Protein AF-A0A218UJY6-F1 (afdb_monomer)

Secondary structure (DSSP, 8-state):
---EETTEEEE-BTTBSS-B-HHHHHHHHHHTT-EEPPHHHHHHHHHTT----S-EEEGGGEEEEEESS-BTTBSTT--EEEEEEE-S-TTS-BEEEEE-TTHHHHHGGGT-----SSSSS-S-HHHHHHHHHHHHHHHHH--

Solvent-accessible surface area (backbone atoms only — not comparable to full-atom values): 7976 Å² total; per-residue (Å²): 133,84,70,68,31,88,34,28,33,76,43,60,38,95,93,35,79,47,63,24,26,50,67,53,32,37,52,57,19,43,76,72,74,26,33,47,21,42,72,68,50,48,50,55,14,20,77,76,64,36,61,49,94,55,56,16,35,28,45,92,45,24,33,30,30,30,30,57,61,58,31,84,92,39,62,77,60,36,63,45,68,53,70,72,45,67,52,86,66,52,76,50,55,23,21,20,30,25,30,19,82,63,55,54,48,62,70,36,55,78,74,58,75,86,77,74,70,76,84,85,65,77,81,50,72,68,57,59,53,48,56,53,49,53,54,51,53,55,62,65,71,74,111

Foldseek 3Di:
DFDDFQQKGWFADPVGFQADFLVRLQVVQVVVVWGFAALVSQQNRLVVPDFDQWWAAGPQQWIWGAANQQDCVGPNRDGGIGTPGRDPPSRGTTITMIGDNCPVVVVCVVVDPPPDDDPVPDPPPVNVVVVVVVVVVVVVVVD

Radius of gyration: 25.01 Å; Cα contacts (8 Å, |Δi|>4): 238; chains: 1; bounding box: 75×44×35 Å

InterPro domains:
  IPR000538 Link domain [PF00193] (7-99)
  IPR000538 Link domain [PR01265] (17-29)
  IPR000538 Link domain [PR01265] (45-58)
  IPR000538 Link domain [PR01265] (63-74)
  IPR000538 Link domain [PR01265] (94-103)
  IPR000538 Link domain [PS01241] (29-74)
  IPR000538 Link domain [PS50963] (7-100)
  IPR000538 Link domain [SM00445] (5-100)
  IPR016186 C-type lectin-like/link domain superfamily [G3DSA:3.10.100.10] (7-102)
  IPR016187 C-type lectin fold [SSF56436] (7-101)

Nearest PDB structures (foldseek):
  2pf5-assembly4_D  TM=9.998E-01  e=1.446E-17  Homo sapiens
  2pf5-assembly3_C  TM=9.825E-01  e=7.497E-17  Homo sapiens
  1o7c-assembly1_T  TM=9.425E-01  e=5.006E-16  Homo sapiens
  8orx-assembly1_A  TM=9.164E-01  e=5.109E-09  Mus musculus
  8oxd-assembly1_A  TM=9.207E-01  e=1.092E-08  Homo sapiens

Structure (mmCIF, N/CA/C/O backbone):
data_AF-A0A218UJY6-F1
#
_entry.id   AF-A0A218UJY6-F1
#
loop_
_atom_site.group_PDB
_atom_site.id
_atom_site.type_symbol
_atom_site.label_atom_id
_atom_site.label_alt_id
_atom_site.label_comp_id
_atom_site.label_asym_id
_atom_site.label_entity_id
_atom_site.label_seq_id
_atom_site.pdbx_PDB_ins_code
_atom_site.Cartn_x
_atom_site.Cartn_y
_atom_site.Cartn_z
_atom_site.occupancy
_atom_site.B_iso_or_equiv
_atom_site.auth_seq_id
_atom_site.auth_comp_id
_atom_site.auth_asym_id
_atom_site.auth_atom_id
_atom_site.pdbx_PDB_model_num
ATOM 1 N N . MET A 1 1 ? -2.109 -15.731 11.184 1.00 45.62 1 MET A N 1
ATOM 2 C CA . MET A 1 1 ? -3.250 -14.891 10.745 1.00 45.62 1 MET A CA 1
ATOM 3 C C . MET A 1 1 ? -2.712 -13.593 10.146 1.00 45.62 1 MET A C 1
ATOM 5 O O . MET A 1 1 ? -2.004 -12.876 10.842 1.00 45.62 1 MET A O 1
ATOM 9 N N . ARG A 1 2 ? -2.973 -13.292 8.866 1.00 66.38 2 ARG A N 1
ATOM 10 C CA . ARG A 1 2 ? -2.564 -12.007 8.261 1.00 66.38 2 ARG A CA 1
ATOM 11 C C . ARG A 1 2 ? -3.524 -10.912 8.739 1.00 66.38 2 ARG A C 1
ATOM 13 O O . ARG A 1 2 ? -4.731 -11.066 8.574 1.00 66.38 2 ARG A O 1
ATOM 20 N N . LYS A 1 3 ? -3.011 -9.829 9.333 1.00 79.06 3 LYS A N 1
ATOM 21 C CA . LYS A 1 3 ? -3.839 -8.716 9.828 1.00 79.06 3 LYS A CA 1
ATOM 22 C C . LYS A 1 3 ? -4.594 -8.079 8.652 1.00 79.06 3 LYS A C 1
ATOM 24 O O . LYS A 1 3 ? -3.975 -7.736 7.644 1.00 79.06 3 LYS A O 1
ATOM 29 N N . ARG A 1 4 ? -5.915 -7.941 8.778 1.00 89.44 4 ARG A N 1
ATOM 30 C CA . ARG A 1 4 ? -6.789 -7.230 7.831 1.00 89.44 4 ARG A CA 1
ATOM 31 C C . ARG A 1 4 ? -7.601 -6.182 8.591 1.00 89.44 4 ARG A C 1
ATOM 33 O O . ARG A 1 4 ? -7.924 -6.402 9.756 1.00 89.44 4 ARG A O 1
ATOM 40 N N . ALA A 1 5 ? -7.921 -5.062 7.956 1.00 90.56 5 ALA A N 1
ATOM 41 C CA . ALA A 1 5 ? -8.713 -3.990 8.557 1.00 90.56 5 ALA A CA 1
ATOM 42 C C . ALA A 1 5 ? -9.401 -3.168 7.461 1.00 90.56 5 ALA A C 1
ATOM 44 O O . ALA A 1 5 ? -8.737 -2.749 6.518 1.00 90.56 5 ALA A O 1
ATOM 45 N N . ALA A 1 6 ? -10.717 -2.950 7.559 1.00 90.38 6 ALA A N 1
ATOM 46 C CA . ALA A 1 6 ? -11.508 -2.237 6.543 1.00 90.38 6 ALA A CA 1
ATOM 47 C C . ALA A 1 6 ? -11.251 -2.743 5.102 1.00 90.38 6 ALA A C 1
ATOM 49 O O . ALA A 1 6 ? -11.153 -1.959 4.163 1.00 90.38 6 ALA A O 1
ATOM 50 N N . GLY A 1 7 ? -11.070 -4.058 4.928 1.00 92.62 7 GLY A N 1
ATOM 51 C CA . GLY A 1 7 ? -10.760 -4.694 3.642 1.00 92.62 7 GLY A CA 1
ATOM 52 C C . GLY A 1 7 ? -9.300 -4.559 3.193 1.00 92.62 7 GLY A C 1
ATOM 53 O O . GLY A 1 7 ? -8.900 -5.220 2.237 1.00 92.62 7 GLY A O 1
ATOM 54 N N . VAL A 1 8 ? -8.483 -3.756 3.882 1.00 96.62 8 VAL A N 1
ATOM 55 C CA . VAL A 1 8 ? -7.054 -3.574 3.600 1.00 96.62 8 VAL A CA 1
ATOM 56 C C . VAL A 1 8 ? -6.216 -4.639 4.296 1.00 96.62 8 VAL A C 1
ATOM 58 O O . VAL A 1 8 ? -6.488 -5.018 5.437 1.00 96.62 8 VAL A O 1
ATOM 61 N N . TYR A 1 9 ? -5.174 -5.112 3.619 1.00 96.00 9 TYR A N 1
ATOM 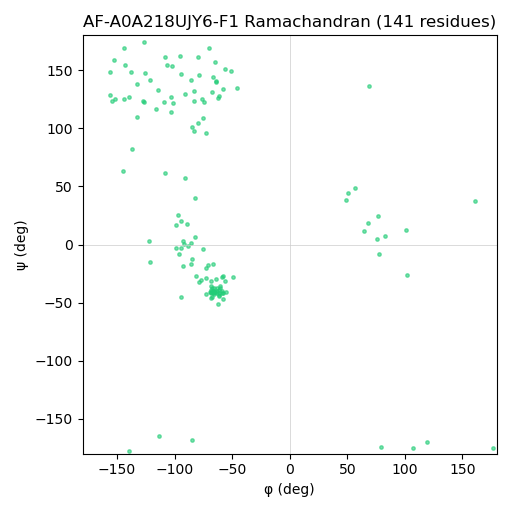62 C CA . TYR A 1 9 ? -4.209 -6.053 4.170 1.00 96.00 9 TYR A CA 1
ATOM 63 C C . TYR A 1 9 ? -2.833 -5.915 3.511 1.00 96.00 9 TYR A C 1
ATOM 65 O O . TYR A 1 9 ? -2.699 -5.398 2.404 1.00 96.00 9 TYR A O 1
ATOM 73 N N . HIS A 1 10 ? -1.807 -6.395 4.213 1.00 97.38 10 HIS A N 1
ATOM 74 C CA . HIS A 1 10 ? -0.414 -6.362 3.766 1.00 97.38 10 HIS A CA 1
ATOM 75 C C . HIS A 1 10 ? -0.013 -7.663 3.057 1.00 97.38 10 HIS A C 1
ATOM 77 O O . HIS A 1 10 ? -0.485 -8.753 3.428 1.00 97.38 10 HIS A O 1
ATOM 83 N N . ARG A 1 11 ? 0.870 -7.554 2.060 1.00 96.50 11 ARG A N 1
ATOM 84 C CA . ARG A 1 11 ? 1.475 -8.677 1.339 1.00 96.50 11 ARG A CA 1
ATOM 85 C C . ARG A 1 11 ? 2.952 -8.439 1.054 1.00 96.50 11 ARG A C 1
ATOM 87 O O . ARG A 1 11 ? 3.316 -7.458 0.423 1.00 96.50 11 ARG A O 1
ATOM 94 N N . GLU A 1 12 ? 3.762 -9.405 1.462 1.00 96.69 12 GLU A N 1
ATOM 95 C CA . GLU A 1 12 ? 5.154 -9.562 1.038 1.00 96.69 12 GLU A CA 1
ATOM 96 C C . GLU A 1 12 ? 5.215 -10.552 -0.131 1.00 96.69 12 GLU A C 1
ATOM 98 O O . GLU A 1 12 ? 4.279 -11.338 -0.341 1.00 96.69 12 GLU A O 1
ATOM 103 N N . ALA A 1 13 ? 6.320 -10.559 -0.877 1.00 95.25 13 ALA A N 1
ATOM 104 C CA . ALA A 1 13 ? 6.551 -11.636 -1.831 1.00 95.25 13 ALA A CA 1
ATOM 105 C C . ALA A 1 13 ? 6.730 -12.968 -1.091 1.00 95.25 13 ALA A C 1
ATOM 107 O O . ALA A 1 13 ? 7.185 -13.012 0.052 1.00 95.25 13 ALA A O 1
ATOM 108 N N . ARG A 1 14 ? 6.484 -14.087 -1.782 1.00 92.75 14 ARG A N 1
ATOM 109 C CA . ARG A 1 14 ? 6.841 -15.415 -1.250 1.00 92.75 14 ARG A CA 1
ATOM 110 C C . ARG A 1 14 ? 8.343 -15.543 -0.962 1.00 92.75 14 ARG A C 1
ATOM 112 O O . ARG A 1 14 ? 8.726 -16.279 -0.067 1.00 92.75 14 ARG A O 1
ATOM 119 N N . SER A 1 15 ? 9.171 -14.799 -1.696 1.00 94.38 15 SER A N 1
ATOM 120 C CA . SER A 1 15 ? 10.624 -14.712 -1.518 1.00 94.38 15 SER A CA 1
ATOM 121 C C . SER A 1 15 ? 11.063 -13.728 -0.420 1.00 94.38 15 SER A C 1
ATOM 123 O O . SER A 1 15 ? 12.255 -13.447 -0.306 1.00 94.38 15 SER A O 1
ATOM 125 N N . GLY A 1 16 ? 10.124 -13.154 0.340 1.00 94.94 16 GLY A N 1
ATOM 126 C CA . GLY A 1 16 ? 10.386 -12.252 1.462 1.00 94.94 16 GLY A CA 1
ATOM 127 C C . GLY A 1 16 ? 10.067 -10.776 1.204 1.00 94.94 16 GLY A C 1
ATOM 128 O O . GLY A 1 16 ? 9.541 -10.389 0.155 1.00 94.94 16 GLY A O 1
ATOM 129 N N . LYS A 1 17 ? 10.409 -9.959 2.204 1.00 95.94 17 LYS A N 1
ATOM 130 C CA . LYS A 1 17 ? 10.138 -8.519 2.291 1.00 95.94 17 LYS A CA 1
ATOM 131 C C . LYS A 1 17 ? 10.847 -7.702 1.206 1.00 95.94 17 LYS A C 1
ATOM 133 O O . LYS A 1 17 ? 12.012 -7.959 0.898 1.00 95.94 17 LYS A O 1
ATOM 138 N N . TYR A 1 18 ? 10.165 -6.690 0.674 1.00 96.88 18 TYR A N 1
ATOM 139 C CA . TYR A 1 18 ? 10.661 -5.739 -0.329 1.00 96.88 18 TYR A CA 1
ATOM 140 C C . TYR A 1 18 ? 11.171 -6.408 -1.604 1.00 96.88 18 TYR A C 1
ATOM 142 O O . TYR A 1 18 ? 12.272 -6.148 -2.095 1.00 96.88 18 TYR A O 1
ATOM 150 N N . ARG A 1 19 ? 10.358 -7.314 -2.147 1.00 98.06 19 ARG A N 1
ATOM 151 C CA 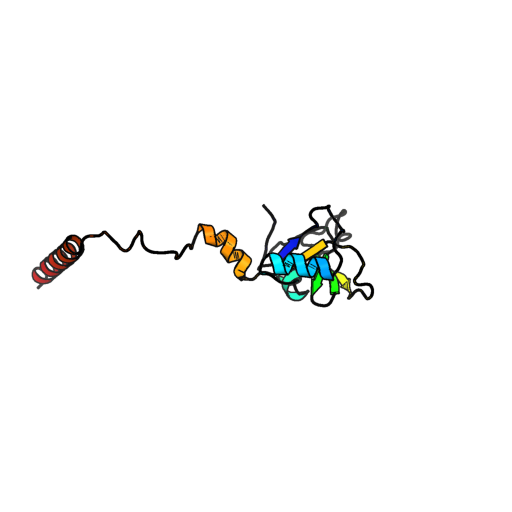. ARG A 1 19 ? 10.694 -8.072 -3.358 1.00 98.06 19 ARG A CA 1
ATOM 152 C C . ARG A 1 19 ? 9.688 -7.903 -4.496 1.00 98.06 19 ARG A C 1
ATOM 154 O O . ARG A 1 19 ? 9.913 -8.521 -5.528 1.00 98.06 19 ARG A O 1
ATOM 161 N N . LEU A 1 20 ? 8.650 -7.074 -4.342 1.00 98.31 20 LEU A N 1
ATOM 162 C CA . LEU A 1 20 ? 7.628 -6.851 -5.370 1.00 98.31 20 LEU A CA 1
ATOM 163 C C . LEU A 1 20 ? 7.836 -5.511 -6.084 1.00 98.31 20 LEU A C 1
ATOM 165 O O . LEU A 1 20 ? 7.888 -4.452 -5.453 1.00 98.31 20 LEU A O 1
ATOM 169 N N . THR A 1 21 ? 7.892 -5.550 -7.409 1.00 98.62 21 THR A N 1
ATOM 170 C CA . THR A 1 21 ? 7.680 -4.380 -8.273 1.00 98.62 21 THR A CA 1
ATOM 171 C C . THR A 1 21 ? 6.214 -3.949 -8.252 1.00 98.62 21 THR A C 1
ATOM 173 O O . THR A 1 21 ? 5.342 -4.678 -7.775 1.00 98.62 21 THR A O 1
ATOM 176 N N . PHE A 1 22 ? 5.896 -2.773 -8.800 1.00 98.62 22 PHE A N 1
ATOM 177 C CA . PHE A 1 22 ? 4.508 -2.296 -8.832 1.00 98.62 22 PHE A CA 1
ATOM 178 C C . PHE A 1 22 ? 3.573 -3.233 -9.618 1.00 98.62 22 PHE A C 1
ATOM 180 O O . PHE A 1 22 ? 2.418 -3.426 -9.233 1.00 98.62 22 PHE A O 1
ATOM 187 N N . ALA A 1 23 ? 4.068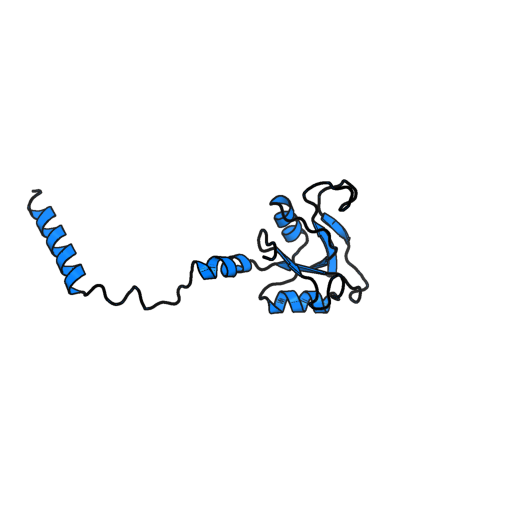 -3.813 -10.716 1.00 98.56 23 ALA A N 1
ATOM 188 C CA . ALA A 1 23 ? 3.307 -4.756 -11.531 1.00 98.56 23 ALA A CA 1
ATOM 189 C C . ALA A 1 23 ? 3.048 -6.067 -10.772 1.00 98.56 23 ALA A C 1
ATOM 191 O O . ALA A 1 23 ? 1.913 -6.536 -10.729 1.00 98.56 23 ALA A O 1
ATOM 192 N N . GLU A 1 24 ? 4.067 -6.609 -10.102 1.00 98.38 24 GLU A N 1
ATOM 193 C CA . GLU A 1 24 ? 3.933 -7.825 -9.290 1.00 98.38 24 GLU A CA 1
ATOM 194 C C . GLU A 1 24 ? 3.029 -7.597 -8.074 1.00 98.38 24 GLU A C 1
ATOM 196 O O . GLU A 1 24 ? 2.167 -8.421 -7.782 1.00 98.38 24 GLU A O 1
ATOM 201 N N . ALA A 1 25 ? 3.163 -6.455 -7.395 1.00 98.50 25 ALA A N 1
ATOM 202 C CA . ALA A 1 25 ? 2.296 -6.072 -6.283 1.00 98.50 25 ALA A CA 1
ATOM 203 C C . ALA A 1 25 ? 0.823 -6.009 -6.705 1.00 98.50 25 ALA A C 1
ATOM 205 O O . ALA A 1 25 ? -0.053 -6.481 -5.979 1.00 98.50 25 ALA A O 1
ATOM 206 N N . ARG A 1 26 ? 0.545 -5.462 -7.895 1.00 98.44 26 ARG A N 1
ATOM 207 C CA . ARG A 1 26 ? -0.801 -5.463 -8.472 1.00 98.44 26 ARG A CA 1
ATOM 208 C C . ARG A 1 26 ? -1.299 -6.884 -8.724 1.00 98.44 26 ARG A C 1
ATOM 210 O O . ARG A 1 26 ? -2.376 -7.220 -8.237 1.00 98.44 26 ARG A O 1
ATOM 217 N N . ALA A 1 27 ? -0.504 -7.701 -9.412 1.00 98.12 27 ALA A N 1
ATOM 218 C CA . ALA A 1 27 ? -0.865 -9.076 -9.744 1.00 98.12 27 ALA A CA 1
ATOM 219 C C . ALA A 1 27 ? -1.150 -9.918 -8.488 1.00 98.12 27 ALA A C 1
ATOM 221 O O . ALA A 1 27 ? -2.116 -10.674 -8.458 1.00 98.12 27 ALA A O 1
ATOM 222 N N . VAL A 1 28 ? -0.366 -9.742 -7.416 1.00 96.81 28 VAL A N 1
ATOM 223 C CA . VAL A 1 28 ? -0.596 -10.417 -6.127 1.00 96.81 28 VAL A CA 1
ATOM 224 C C . VAL A 1 28 ? -1.947 -10.034 -5.521 1.00 96.81 28 VAL A C 1
ATOM 226 O O . VAL A 1 28 ? -2.655 -10.906 -5.023 1.00 96.81 28 VAL A O 1
ATOM 229 N N . CYS A 1 29 ? -2.325 -8.753 -5.552 1.00 96.75 29 CYS A N 1
ATOM 230 C CA . CYS A 1 29 ? -3.625 -8.335 -5.026 1.00 96.75 29 CYS A CA 1
ATOM 231 C C . CYS A 1 29 ? -4.790 -8.850 -5.884 1.00 96.75 29 CYS A C 1
ATOM 233 O O . CYS A 1 29 ? -5.800 -9.278 -5.327 1.00 96.75 29 CYS A O 1
ATOM 235 N N . GLU A 1 30 ? -4.651 -8.817 -7.211 1.00 96.56 30 GLU A N 1
ATOM 236 C CA . GLU A 1 30 ? -5.669 -9.288 -8.164 1.00 96.56 30 GLU A CA 1
ATOM 237 C C . GLU A 1 30 ? -5.884 -10.801 -8.071 1.00 96.56 30 GLU A C 1
ATOM 239 O O . GLU A 1 30 ? -7.026 -11.257 -8.049 1.00 96.56 30 GLU A O 1
ATOM 244 N N . TYR A 1 31 ? -4.804 -11.571 -7.909 1.00 94.62 31 TYR A N 1
ATOM 245 C CA . TYR A 1 31 ? -4.862 -13.018 -7.684 1.00 94.62 31 TYR A CA 1
ATOM 246 C C . TYR A 1 31 ? -5.711 -13.393 -6.456 1.00 94.62 31 TYR A C 1
ATOM 248 O O . TYR A 1 31 ? -6.357 -14.434 -6.429 1.00 94.62 31 TYR A O 1
ATOM 256 N N . GLU A 1 32 ? -5.747 -12.532 -5.440 1.00 91.75 32 GLU A N 1
ATOM 257 C CA . GLU A 1 32 ? -6.537 -12.731 -4.220 1.00 91.75 32 GLU A CA 1
ATOM 258 C C . GLU A 1 32 ? -7.923 -12.059 -4.276 1.00 91.75 32 GLU A C 1
ATOM 260 O O . GLU A 1 32 ? -8.533 -11.765 -3.239 1.00 91.75 32 GLU A O 1
ATOM 265 N N . GLY A 1 33 ? -8.407 -11.759 -5.485 1.00 92.62 33 GLY A N 1
ATOM 266 C CA . GLY A 1 33 ? -9.712 -11.139 -5.724 1.00 92.62 33 GLY A CA 1
ATOM 267 C C . GLY A 1 33 ? -9.808 -9.693 -5.232 1.00 92.62 33 GLY A C 1
ATOM 268 O O . GLY A 1 33 ? -10.904 -9.182 -5.002 1.00 92.62 33 GLY A O 1
ATOM 269 N N . GLY A 1 34 ? -8.668 -9.043 -5.003 1.00 95.06 34 GLY A N 1
ATOM 270 C CA . GLY A 1 34 ? -8.573 -7.661 -4.561 1.00 95.06 34 GLY A CA 1
ATOM 271 C C . GLY A 1 34 ? -7.947 -6.754 -5.613 1.00 95.06 34 GLY A C 1
ATOM 272 O O . GLY A 1 34 ? -7.798 -7.083 -6.784 1.00 95.06 34 GLY A O 1
ATOM 273 N N . ARG A 1 35 ? -7.551 -5.568 -5.168 1.00 97.75 35 ARG A N 1
ATOM 274 C CA . ARG A 1 35 ? -6.768 -4.602 -5.947 1.00 97.75 35 ARG A CA 1
ATOM 275 C C . ARG A 1 35 ? -5.793 -3.888 -5.031 1.00 97.75 35 ARG A C 1
ATOM 277 O O . ARG A 1 35 ? -5.929 -3.970 -3.814 1.00 97.75 35 ARG A O 1
ATOM 284 N N . LEU A 1 36 ? -4.846 -3.135 -5.579 1.00 98.44 36 LEU A N 1
ATOM 285 C CA . LEU A 1 36 ? -4.032 -2.250 -4.746 1.00 98.44 36 LEU A CA 1
ATOM 286 C C . LEU A 1 36 ? -4.929 -1.262 -3.981 1.00 98.44 36 LEU A C 1
ATOM 288 O O . LEU A 1 36 ? -5.849 -0.656 -4.546 1.00 98.44 36 LEU A O 1
ATOM 292 N N . ALA A 1 37 ? -4.660 -1.113 -2.686 1.00 98.38 37 ALA A N 1
ATOM 293 C CA . ALA A 1 37 ? -5.373 -0.191 -1.818 1.00 98.38 37 ALA A CA 1
ATOM 294 C C . ALA A 1 37 ? -5.078 1.257 -2.224 1.00 98.38 37 ALA A C 1
ATOM 296 O O . ALA A 1 37 ? -3.961 1.597 -2.623 1.00 98.38 37 ALA A O 1
ATOM 297 N N . THR A 1 38 ? -6.075 2.132 -2.117 1.00 98.44 38 THR A N 1
ATOM 298 C CA . THR A 1 38 ? -5.845 3.576 -2.239 1.00 98.44 38 THR A CA 1
ATOM 299 C C . THR A 1 38 ? -5.294 4.144 -0.931 1.00 98.44 38 THR A C 1
ATOM 301 O O . THR A 1 38 ? -5.475 3.557 0.136 1.00 98.44 38 THR A O 1
ATOM 304 N N . LEU A 1 39 ? -4.676 5.328 -0.995 1.00 97.81 39 LEU A N 1
ATOM 305 C CA . LEU A 1 39 ? -4.201 6.037 0.199 1.00 97.81 39 LEU A CA 1
ATOM 306 C C . LEU A 1 39 ? -5.333 6.261 1.217 1.00 97.81 39 LEU A C 1
ATOM 308 O O . LEU A 1 39 ? -5.143 6.059 2.409 1.00 97.81 39 LEU A O 1
ATOM 312 N N . GLN A 1 40 ? -6.530 6.615 0.739 1.00 97.56 40 GLN A N 1
ATOM 313 C CA . GLN A 1 40 ? -7.709 6.820 1.586 1.00 97.56 40 GLN A CA 1
ATOM 314 C C . GLN A 1 40 ? -8.162 5.526 2.273 1.00 97.56 40 GLN A C 1
ATOM 316 O O . GLN A 1 40 ? -8.503 5.546 3.452 1.00 97.56 40 GLN A O 1
ATOM 321 N N . GLN A 1 41 ? -8.139 4.396 1.560 1.00 97.81 41 GLN A N 1
ATOM 322 C CA . GLN A 1 41 ? -8.476 3.092 2.137 1.00 97.81 41 GLN A CA 1
ATOM 323 C C . GLN A 1 41 ? -7.453 2.672 3.196 1.00 97.81 41 GLN A C 1
ATOM 325 O O . GLN A 1 41 ? -7.837 2.204 4.267 1.00 97.81 41 GLN A O 1
ATOM 330 N N . LEU A 1 42 ? -6.161 2.881 2.925 1.00 97.62 42 LEU A N 1
ATOM 331 C CA . LEU A 1 42 ? -5.094 2.603 3.884 1.00 97.62 42 LEU A CA 1
ATOM 332 C C . LEU A 1 42 ? -5.209 3.491 5.133 1.00 97.62 42 LEU A C 1
ATOM 334 O O . LEU A 1 42 ? -5.045 3.001 6.249 1.00 97.62 42 LEU A O 1
ATOM 338 N N . GLU A 1 43 ? -5.551 4.769 4.963 1.00 96.56 43 GLU A N 1
ATOM 339 C CA . GLU A 1 43 ? -5.779 5.697 6.075 1.00 96.56 43 GLU A CA 1
ATOM 340 C C . GLU A 1 43 ? -7.015 5.316 6.905 1.00 96.56 43 GLU A C 1
ATOM 342 O O . GLU A 1 43 ? -6.964 5.346 8.135 1.00 96.56 43 GLU A O 1
ATOM 347 N N . ALA A 1 44 ? -8.108 4.887 6.269 1.00 96.06 44 ALA A N 1
ATOM 348 C CA . ALA A 1 44 ? -9.277 4.365 6.978 1.00 96.06 44 ALA A CA 1
ATOM 349 C C . ALA A 1 44 ? -8.925 3.115 7.803 1.00 96.06 44 ALA A C 1
ATOM 351 O O . ALA A 1 44 ? -9.274 3.031 8.981 1.00 96.06 44 ALA A O 1
ATOM 352 N N . ALA A 1 45 ? -8.166 2.183 7.220 1.00 95.69 45 ALA A N 1
ATOM 353 C CA . ALA A 1 45 ? -7.672 1.003 7.922 1.00 95.69 45 ALA A CA 1
ATOM 354 C C . ALA A 1 45 ? -6.760 1.378 9.106 1.00 95.69 45 ALA A C 1
ATOM 356 O O . ALA A 1 45 ? -6.885 0.811 10.194 1.00 95.69 45 ALA A O 1
ATOM 357 N N . ARG A 1 46 ? -5.866 2.361 8.933 1.00 95.56 46 ARG A N 1
ATOM 358 C CA . ARG A 1 46 ? -4.995 2.866 10.007 1.00 95.56 46 ARG A CA 1
ATOM 359 C C . ARG A 1 46 ? -5.810 3.387 11.187 1.00 95.56 46 ARG A C 1
ATOM 361 O O . ARG A 1 46 ? -5.520 3.018 12.324 1.00 95.56 46 ARG A O 1
ATOM 368 N N . LYS A 1 47 ? -6.838 4.202 10.931 1.00 94.25 47 LYS A N 1
ATOM 369 C CA . LYS A 1 47 ? -7.692 4.793 11.979 1.00 94.25 47 LYS A CA 1
ATOM 370 C C . LYS A 1 47 ? -8.371 3.746 12.870 1.00 94.25 47 LYS A C 1
ATOM 372 O O . LYS A 1 47 ? -8.609 4.029 14.036 1.00 94.25 47 LYS A O 1
ATOM 377 N N . ILE A 1 48 ? -8.605 2.535 12.361 1.00 92.81 48 ILE A N 1
ATOM 378 C CA . ILE A 1 48 ? -9.164 1.406 13.128 1.00 92.81 48 ILE A CA 1
ATOM 379 C C . ILE A 1 48 ? -8.099 0.413 13.634 1.00 92.81 48 ILE A C 1
ATOM 381 O O . ILE A 1 48 ? -8.414 -0.717 14.001 1.00 92.81 48 ILE A O 1
ATOM 385 N N . GLY A 1 49 ? -6.821 0.801 13.647 1.00 91.31 49 GLY A N 1
ATOM 386 C CA . GLY A 1 49 ? -5.748 0.022 14.272 1.00 91.31 49 GLY A CA 1
ATOM 387 C C . GLY A 1 49 ? -4.869 -0.794 13.320 1.00 91.31 49 GLY A C 1
ATOM 388 O O . GLY A 1 49 ? -4.077 -1.628 13.782 1.00 91.31 49 GLY A O 1
ATOM 389 N N . PHE A 1 50 ? -4.944 -0.574 12.004 1.00 94.06 50 PHE A N 1
ATOM 390 C CA . PHE A 1 50 ? -4.033 -1.205 11.046 1.00 94.06 50 PHE A CA 1
ATOM 391 C C . PHE A 1 50 ? -2.642 -0.563 11.081 1.00 94.06 50 PHE A C 1
ATOM 393 O O . PHE A 1 50 ? -2.443 0.562 10.637 1.00 94.06 50 PHE A O 1
ATOM 400 N N . HIS A 1 51 ? -1.672 -1.299 11.619 1.00 93.00 51 HIS A N 1
ATOM 401 C CA . HIS A 1 51 ? -0.298 -0.851 11.826 1.00 93.00 51 HIS A CA 1
ATOM 402 C C . HIS A 1 51 ? 0.655 -1.853 11.190 1.00 93.00 51 HIS A C 1
ATOM 404 O O . HIS A 1 51 ? 0.597 -3.034 11.545 1.00 93.00 51 HIS A O 1
ATOM 410 N N . VAL A 1 52 ? 1.500 -1.388 10.270 1.00 94.00 52 VAL A N 1
ATOM 411 C CA . VAL A 1 52 ? 2.495 -2.214 9.579 1.00 94.00 52 VAL A CA 1
ATOM 412 C C . VAL A 1 52 ? 3.758 -1.387 9.353 1.00 94.00 52 VAL A C 1
ATOM 414 O O . VAL A 1 52 ? 3.706 -0.316 8.752 1.00 94.00 52 VAL A O 1
ATOM 417 N N . CYS A 1 53 ? 4.899 -1.899 9.820 1.00 92.69 53 CYS A N 1
ATOM 418 C CA . CYS A 1 53 ? 6.204 -1.256 9.667 1.00 92.69 53 CYS A CA 1
ATOM 419 C C . CYS A 1 53 ? 6.934 -1.703 8.390 1.00 92.69 53 CYS A C 1
ATOM 421 O O . CYS A 1 53 ? 8.017 -2.302 8.425 1.00 92.69 53 CYS A O 1
ATOM 423 N N . ALA A 1 54 ? 6.289 -1.500 7.245 1.00 94.94 54 ALA A N 1
ATOM 424 C CA . ALA A 1 54 ? 6.839 -1.905 5.961 1.00 94.94 54 ALA A CA 1
ATOM 425 C C . ALA A 1 54 ? 6.285 -1.047 4.828 1.00 94.94 54 ALA A C 1
ATOM 427 O O . ALA A 1 54 ? 5.070 -0.966 4.653 1.00 94.94 54 ALA A O 1
ATOM 428 N N . ALA A 1 55 ? 7.171 -0.409 4.065 1.00 96.94 55 ALA A N 1
ATOM 429 C CA . ALA A 1 55 ? 6.782 0.363 2.894 1.00 96.94 55 ALA A CA 1
ATOM 430 C C . ALA A 1 55 ? 6.242 -0.562 1.796 1.00 96.94 55 ALA A C 1
ATOM 432 O O . ALA A 1 55 ? 6.860 -1.571 1.451 1.00 96.94 55 ALA A O 1
ATOM 433 N N . GLY A 1 56 ? 5.090 -0.203 1.237 1.00 98.25 56 GLY A N 1
ATOM 434 C CA . GLY A 1 56 ? 4.426 -1.017 0.231 1.00 98.25 56 GLY A CA 1
ATOM 435 C C . GLY A 1 56 ? 3.749 -0.193 -0.849 1.00 98.25 56 GLY A C 1
ATOM 436 O O . GLY A 1 56 ? 3.358 0.958 -0.634 1.00 98.25 56 GLY A O 1
ATOM 437 N N . TRP A 1 57 ? 3.603 -0.813 -2.014 1.00 98.69 57 TRP A N 1
ATOM 438 C CA . TRP A 1 57 ? 2.876 -0.281 -3.152 1.00 98.69 57 TRP A CA 1
ATOM 439 C C . TRP A 1 57 ? 1.386 -0.112 -2.840 1.00 98.69 57 TRP A C 1
ATOM 441 O O . TRP A 1 57 ? 0.741 -0.974 -2.241 1.00 98.69 57 TRP A O 1
ATOM 451 N N . MET A 1 58 ? 0.841 0.999 -3.321 1.00 98.62 58 MET A N 1
ATOM 452 C CA . MET A 1 58 ? -0.568 1.379 -3.318 1.00 98.62 58 MET A CA 1
ATOM 453 C C . MET A 1 58 ? -1.018 1.729 -4.742 1.00 98.62 58 MET A C 1
ATOM 455 O O . MET A 1 58 ? -0.223 1.814 -5.685 1.00 98.62 58 MET A O 1
ATOM 459 N N . ALA A 1 59 ? -2.315 1.980 -4.909 1.00 98.19 59 ALA A N 1
ATOM 460 C CA . ALA A 1 59 ? -2.887 2.437 -6.167 1.00 98.19 59 ALA A CA 1
ATOM 461 C C . ALA A 1 59 ? -2.134 3.659 -6.734 1.00 98.19 59 ALA A C 1
ATOM 463 O O . ALA A 1 59 ? -1.603 4.493 -5.998 1.00 98.19 59 ALA A O 1
ATOM 464 N N . LYS A 1 60 ? -2.113 3.772 -8.068 1.00 97.25 60 LYS A N 1
ATOM 465 C CA . LYS A 1 60 ? -1.392 4.815 -8.828 1.00 97.25 60 LYS A CA 1
ATOM 466 C C . LYS A 1 60 ? 0.143 4.789 -8.692 1.00 97.25 60 LYS A C 1
ATOM 468 O O . LYS A 1 60 ? 0.791 5.720 -9.154 1.00 97.25 60 LYS A O 1
ATOM 473 N N . GLY A 1 61 ? 0.730 3.736 -8.116 1.00 97.69 61 GLY A N 1
ATOM 474 C CA . GLY A 1 61 ? 2.186 3.634 -7.941 1.00 97.69 61 GLY A CA 1
ATOM 475 C C . GLY A 1 61 ? 2.708 4.486 -6.787 1.00 97.69 61 GLY A C 1
ATOM 476 O O . GLY A 1 61 ? 3.861 4.907 -6.799 1.00 97.69 61 GLY A O 1
ATOM 477 N N . ARG A 1 62 ? 1.850 4.782 -5.807 1.00 98.44 62 ARG A N 1
ATOM 478 C CA . ARG A 1 62 ? 2.257 5.421 -4.555 1.00 98.44 62 ARG A CA 1
ATOM 479 C C . ARG A 1 62 ? 2.881 4.388 -3.624 1.00 98.44 62 ARG A C 1
ATOM 481 O O . ARG A 1 62 ? 2.431 3.245 -3.616 1.00 98.44 62 ARG A O 1
ATOM 488 N N . VAL A 1 63 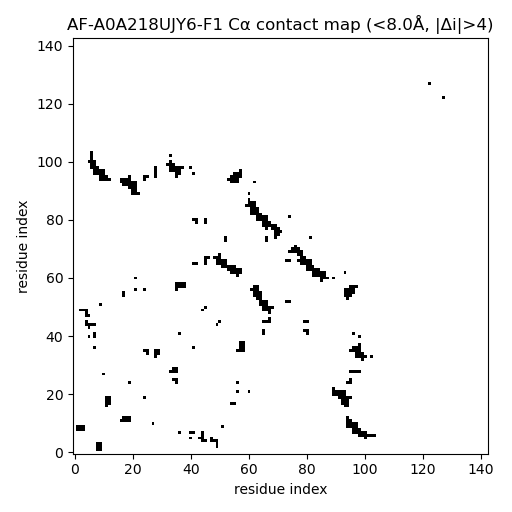? 3.874 4.786 -2.838 1.00 98.44 63 VAL A N 1
ATOM 489 C CA . VAL A 1 63 ? 4.486 3.941 -1.802 1.00 98.44 63 VAL A CA 1
ATOM 490 C C . VAL A 1 63 ? 4.348 4.615 -0.446 1.00 98.44 63 VAL A C 1
ATOM 492 O O . VAL A 1 63 ? 4.468 5.830 -0.339 1.00 98.44 63 VAL A O 1
ATOM 495 N N . GLY A 1 64 ? 4.085 3.834 0.594 1.00 97.19 64 GLY A N 1
ATOM 496 C CA . GLY A 1 64 ? 3.993 4.332 1.963 1.00 97.19 64 GLY A CA 1
ATOM 497 C C . GLY A 1 64 ? 3.597 3.232 2.936 1.00 97.19 64 GLY A C 1
ATOM 498 O O . GLY A 1 64 ? 3.504 2.072 2.534 1.00 97.19 64 GLY A O 1
ATOM 499 N N . TYR A 1 65 ? 3.386 3.572 4.208 1.00 96.12 65 TYR A N 1
ATOM 500 C CA . TYR A 1 65 ? 2.990 2.603 5.238 1.00 96.12 65 TYR A CA 1
ATOM 501 C C . TYR A 1 65 ? 2.246 3.232 6.432 1.00 96.12 65 TYR A C 1
ATOM 503 O O . TYR A 1 65 ? 2.509 4.386 6.775 1.00 96.12 65 TYR A O 1
ATOM 511 N N . PRO A 1 66 ? 1.310 2.503 7.079 1.00 95.81 66 PRO A N 1
ATOM 512 C CA . PRO A 1 66 ? 0.462 3.037 8.141 1.00 95.81 66 PRO A CA 1
ATOM 513 C C . PRO A 1 66 ? 1.045 2.869 9.555 1.00 95.81 66 PRO A C 1
ATOM 515 O O . PRO A 1 66 ? 1.353 1.763 10.015 1.00 95.81 66 PRO A O 1
ATOM 518 N N . ILE A 1 67 ? 1.079 3.973 10.307 1.00 94.44 67 ILE A N 1
ATOM 519 C CA . ILE A 1 67 ? 1.518 4.044 11.704 1.00 94.44 67 ILE A CA 1
ATOM 520 C C . ILE A 1 67 ? 0.370 4.463 12.626 1.00 94.44 67 ILE A C 1
ATOM 522 O O . ILE A 1 67 ? -0.171 5.565 12.529 1.00 94.44 67 ILE A O 1
ATOM 526 N N . VAL A 1 68 ? -0.009 3.559 13.534 1.00 91.56 68 VAL A N 1
ATOM 527 C CA . VAL A 1 68 ? -1.094 3.778 14.508 1.00 91.56 68 VAL A CA 1
ATOM 528 C C . VAL A 1 68 ? -0.545 4.299 15.825 1.00 91.56 68 VAL A C 1
ATOM 530 O O . VAL A 1 68 ? -1.092 5.241 16.382 1.00 91.56 68 VAL A O 1
ATOM 533 N N . LYS A 1 69 ? 0.539 3.695 16.318 1.00 84.38 69 LYS A N 1
ATOM 534 C CA . LYS A 1 69 ? 1.204 4.096 17.557 1.00 84.38 69 LYS A CA 1
ATOM 535 C C . LYS A 1 69 ? 2.587 4.623 17.217 1.00 84.38 69 LYS A C 1
ATOM 537 O O . LYS A 1 69 ? 3.301 3.989 16.442 1.00 84.38 69 LYS A O 1
ATOM 542 N N . ALA A 1 70 ? 2.939 5.769 17.789 1.00 75.12 70 ALA A N 1
ATOM 543 C CA . ALA A 1 70 ? 4.288 6.296 17.700 1.00 75.12 70 ALA A CA 1
ATOM 544 C C . ALA A 1 70 ? 5.242 5.301 18.374 1.00 75.12 70 ALA A C 1
ATOM 546 O O . ALA A 1 70 ? 5.022 4.899 19.516 1.00 75.12 70 ALA A O 1
ATOM 547 N N . GLY A 1 71 ? 6.272 4.876 17.653 1.00 68.38 71 GLY A N 1
ATOM 548 C CA . GLY A 1 71 ? 7.323 4.017 18.180 1.00 68.38 71 GLY A CA 1
ATOM 549 C C . GLY A 1 71 ? 8.677 4.489 17.673 1.00 68.38 71 GLY A C 1
ATOM 550 O O . GLY A 1 71 ? 8.779 5.011 16.562 1.00 68.38 71 GLY A O 1
ATOM 551 N N . ALA A 1 72 ? 9.723 4.295 18.477 1.00 66.56 72 ALA A N 1
ATOM 552 C CA . ALA A 1 72 ? 11.087 4.653 18.087 1.00 66.56 72 ALA A CA 1
ATOM 553 C C . ALA A 1 72 ? 11.540 3.885 16.831 1.00 66.56 72 ALA A C 1
ATOM 555 O O . ALA A 1 72 ? 12.187 4.443 15.953 1.00 66.56 72 ALA A O 1
ATOM 556 N N . ASN A 1 73 ? 11.109 2.628 16.703 1.00 77.75 73 ASN A N 1
ATOM 557 C CA . ASN A 1 73 ? 11.553 1.731 15.636 1.00 77.75 73 ASN A CA 1
ATOM 558 C C . ASN A 1 73 ? 10.756 1.886 14.330 1.00 77.75 73 ASN A C 1
ATOM 560 O O . ASN A 1 73 ? 11.152 1.328 13.311 1.00 77.75 73 ASN A O 1
ATOM 564 N N . CYS A 1 74 ? 9.617 2.593 14.342 1.00 81.69 74 CYS A N 1
ATOM 565 C CA . CYS A 1 74 ? 8.775 2.730 13.159 1.00 81.69 74 CYS A CA 1
ATOM 566 C C . CYS A 1 74 ? 7.970 4.029 13.131 1.00 81.69 74 CYS A C 1
ATOM 568 O O . CYS A 1 74 ? 7.198 4.307 14.048 1.00 81.69 74 CYS A O 1
ATOM 570 N N . GLY A 1 75 ? 8.108 4.800 12.050 1.00 75.38 75 GLY A N 1
ATOM 571 C CA . GLY A 1 75 ? 7.429 6.089 11.894 1.00 75.38 75 GLY A CA 1
ATOM 572 C C . GLY A 1 75 ? 8.132 7.269 12.571 1.00 75.38 75 GLY A C 1
ATOM 573 O O . GLY A 1 75 ? 7.565 8.357 12.587 1.00 75.38 75 GLY A O 1
ATOM 574 N N . PHE A 1 76 ? 9.346 7.083 13.108 1.00 80.25 76 PHE A N 1
ATOM 575 C CA . PHE A 1 76 ? 10.172 8.145 13.709 1.00 80.25 76 PHE A CA 1
ATOM 576 C C . PHE A 1 76 ? 9.407 8.996 14.739 1.00 80.25 76 PHE A C 1
ATOM 578 O O . PHE A 1 76 ? 9.445 10.225 14.707 1.00 80.25 76 PHE A O 1
ATOM 585 N N . GLY A 1 77 ? 8.637 8.340 15.615 1.00 82.12 77 GLY A N 1
ATOM 586 C CA . GLY A 1 77 ? 7.830 9.016 16.637 1.00 82.12 77 GLY A CA 1
ATOM 587 C C . GLY A 1 77 ? 6.542 9.682 16.131 1.00 82.12 77 GLY A C 1
ATOM 588 O O . GLY A 1 77 ? 5.847 10.320 16.917 1.00 82.12 77 GLY A O 1
ATOM 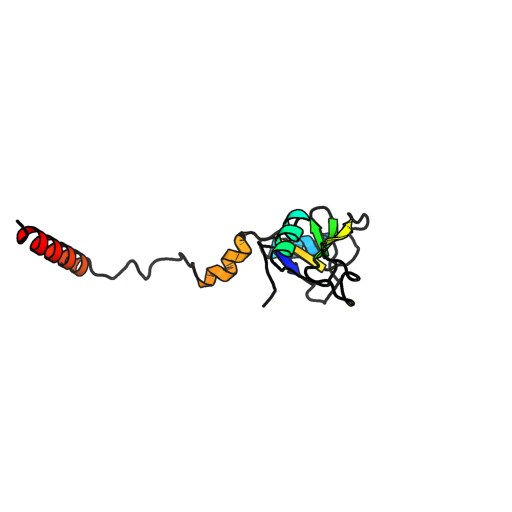589 N N . LYS A 1 78 ? 6.179 9.527 14.851 1.00 84.56 78 LYS A N 1
ATOM 590 C CA . LYS A 1 78 ? 4.944 10.080 14.269 1.00 84.56 78 LYS A CA 1
ATOM 591 C C . LYS A 1 78 ? 3.902 8.993 14.014 1.00 84.56 78 LYS A C 1
ATOM 593 O O . LYS A 1 78 ? 4.231 7.829 13.809 1.00 84.56 78 LYS A O 1
ATOM 598 N N . THR A 1 79 ? 2.631 9.391 14.006 1.00 90.81 79 THR A N 1
ATOM 599 C CA . THR A 1 79 ? 1.504 8.557 13.554 1.00 90.81 79 THR A CA 1
ATOM 600 C C . THR A 1 79 ? 0.972 9.077 12.221 1.00 90.81 79 THR A C 1
ATOM 602 O O . THR A 1 79 ? 1.243 10.215 11.843 1.00 90.81 79 THR A O 1
ATOM 605 N N . GLY A 1 80 ? 0.225 8.245 11.495 1.00 94.00 80 GLY A N 1
ATOM 606 C CA . GLY A 1 80 ? -0.288 8.577 10.163 1.00 94.00 80 GLY A CA 1
ATOM 607 C C . GLY A 1 80 ? 0.226 7.621 9.095 1.00 94.00 80 GLY A C 1
ATOM 608 O O . GLY A 1 80 ? 0.818 6.589 9.410 1.00 94.00 80 GLY A O 1
ATOM 609 N N . ILE A 1 81 ? -0.014 7.952 7.830 1.00 95.38 81 ILE A N 1
ATOM 610 C CA . ILE A 1 81 ? 0.680 7.296 6.721 1.00 95.38 81 ILE A CA 1
ATOM 611 C C . ILE A 1 81 ? 2.027 7.983 6.532 1.00 95.38 81 ILE A C 1
ATOM 613 O O . ILE A 1 81 ? 2.082 9.187 6.289 1.00 95.38 81 ILE A O 1
ATOM 617 N N . VAL A 1 82 ? 3.110 7.215 6.605 1.00 95.00 82 VAL A N 1
ATOM 618 C CA . VAL A 1 82 ? 4.404 7.669 6.098 1.00 95.00 82 VAL A CA 1
ATOM 619 C C . VAL A 1 82 ? 4.374 7.476 4.586 1.00 95.00 82 VAL A C 1
ATOM 621 O O . VAL A 1 82 ? 4.406 6.345 4.106 1.00 95.00 82 VAL A O 1
ATOM 624 N N . ASP A 1 83 ? 4.224 8.573 3.850 1.00 94.69 83 ASP A N 1
ATOM 625 C CA . ASP A 1 83 ? 4.022 8.584 2.400 1.00 94.69 83 ASP A CA 1
ATOM 626 C C . ASP A 1 83 ? 5.327 8.938 1.674 1.00 94.69 83 ASP A C 1
ATOM 628 O O . ASP A 1 83 ? 5.911 9.995 1.908 1.00 94.69 83 ASP A O 1
ATOM 632 N N . TYR A 1 84 ? 5.790 8.052 0.792 1.00 95.75 84 TYR A N 1
ATOM 633 C CA . TYR A 1 84 ? 6.955 8.268 -0.078 1.00 95.75 84 TYR A CA 1
ATOM 634 C C . TYR A 1 84 ? 6.561 8.866 -1.436 1.00 95.75 84 TYR A C 1
ATOM 636 O O . TYR A 1 84 ? 7.414 9.093 -2.298 1.00 95.75 84 TYR A O 1
ATOM 644 N N . GLY A 1 85 ? 5.268 9.120 -1.644 1.00 97.44 85 GLY A N 1
ATOM 645 C CA . GLY A 1 85 ? 4.729 9.692 -2.863 1.00 97.44 85 GLY A CA 1
ATOM 646 C C . GLY A 1 85 ? 4.584 8.677 -3.991 1.00 97.44 85 GLY A C 1
ATOM 647 O O . GLY A 1 85 ? 4.754 7.466 -3.829 1.00 97.44 85 GLY A O 1
ATOM 648 N N . ILE A 1 86 ? 4.206 9.189 -5.162 1.00 98.00 86 ILE A N 1
ATOM 649 C CA . ILE A 1 86 ? 4.137 8.403 -6.395 1.00 98.00 86 ILE A CA 1
ATOM 650 C C . ILE A 1 86 ? 5.564 8.174 -6.889 1.00 98.00 86 ILE A C 1
ATOM 652 O O . ILE A 1 86 ? 6.299 9.131 -7.127 1.00 98.00 86 ILE A O 1
ATOM 656 N N . ARG A 1 87 ? 5.959 6.909 -7.046 1.00 98.12 87 ARG A N 1
ATOM 657 C CA . ARG A 1 87 ? 7.285 6.553 -7.558 1.00 98.12 87 ARG A CA 1
ATOM 658 C C . ARG A 1 87 ? 7.283 6.592 -9.083 1.00 98.12 87 ARG A C 1
ATOM 660 O O . ARG A 1 87 ? 6.405 6.014 -9.725 1.00 98.12 87 ARG A O 1
ATOM 667 N N . LEU A 1 88 ? 8.293 7.246 -9.653 1.00 97.12 88 LEU A N 1
ATOM 668 C CA . LEU A 1 88 ? 8.533 7.240 -11.099 1.00 97.12 88 LEU A CA 1
ATOM 669 C C . LEU A 1 88 ? 9.083 5.884 -11.552 1.00 97.12 88 LEU A C 1
ATOM 671 O O . LEU A 1 88 ? 8.621 5.322 -12.543 1.00 97.12 88 LEU A O 1
ATOM 675 N N . ASN A 1 89 ? 10.021 5.322 -10.784 1.00 97.56 89 ASN A N 1
ATOM 676 C CA . ASN A 1 89 ? 10.572 4.004 -11.052 1.00 97.56 89 ASN A CA 1
ATOM 677 C C . ASN A 1 89 ? 9.655 2.909 -10.484 1.00 97.56 89 ASN A C 1
ATOM 679 O O . ASN A 1 89 ? 9.698 2.564 -9.303 1.00 97.56 89 ASN A O 1
ATOM 683 N N . ARG A 1 90 ? 8.819 2.338 -11.354 1.00 97.44 90 ARG A N 1
ATOM 684 C CA . ARG A 1 90 ? 7.878 1.255 -11.013 1.00 97.44 90 ARG A CA 1
ATOM 685 C C . ARG A 1 90 ? 8.534 -0.122 -10.847 1.00 97.44 90 ARG A C 1
ATOM 687 O O . ARG A 1 90 ? 7.844 -1.068 -10.462 1.00 97.44 90 ARG A O 1
ATOM 694 N N . SER A 1 91 ? 9.838 -0.217 -11.105 1.00 98.00 91 SER A N 1
ATOM 695 C CA . SER A 1 91 ? 10.655 -1.420 -10.914 1.00 98.00 91 SER A CA 1
ATOM 696 C C . SER A 1 91 ? 11.360 -1.453 -9.554 1.00 98.00 91 SER A C 1
ATOM 698 O O . SER A 1 91 ? 12.021 -2.440 -9.234 1.00 98.00 91 SER A O 1
ATOM 700 N N . GLU A 1 92 ? 11.226 -0.399 -8.738 1.00 97.75 92 GLU A N 1
ATOM 701 C CA . GLU A 1 92 ? 11.618 -0.456 -7.328 1.00 97.75 92 GLU A CA 1
ATOM 702 C C . GLU A 1 92 ? 10.897 -1.594 -6.607 1.00 97.75 92 GLU A C 1
ATOM 704 O O . GLU A 1 92 ? 9.781 -1.974 -6.970 1.00 97.75 92 GLU A O 1
ATOM 709 N N . ARG A 1 93 ? 11.530 -2.138 -5.569 1.00 98.12 93 ARG A N 1
ATOM 710 C CA . ARG A 1 93 ? 10.985 -3.280 -4.844 1.00 98.12 93 ARG A CA 1
ATOM 711 C C . ARG A 1 93 ? 10.512 -2.873 -3.462 1.00 98.12 93 ARG A C 1
ATOM 713 O O . ARG A 1 93 ? 11.287 -2.377 -2.652 1.00 98.12 93 ARG A O 1
ATOM 720 N N . TRP A 1 94 ? 9.238 -3.135 -3.210 1.00 98.31 94 TRP A N 1
ATOM 721 C CA . TRP A 1 94 ? 8.544 -2.852 -1.960 1.00 98.31 94 TRP A CA 1
ATOM 722 C C . TRP A 1 94 ? 7.618 -4.028 -1.629 1.00 98.31 94 TRP A C 1
ATOM 724 O O . TRP A 1 94 ? 7.613 -5.044 -2.332 1.00 98.31 94 TRP A O 1
ATOM 734 N N . ASP A 1 95 ? 6.862 -3.913 -0.545 1.00 98.19 95 ASP A N 1
ATOM 735 C CA . ASP A 1 95 ? 5.740 -4.814 -0.277 1.00 98.19 95 ASP A CA 1
ATOM 736 C C . ASP A 1 95 ? 4.477 -4.312 -1.003 1.00 98.19 95 ASP A C 1
ATOM 738 O O . ASP A 1 95 ? 4.547 -3.425 -1.858 1.00 98.19 95 ASP A O 1
ATOM 742 N N . ALA A 1 96 ? 3.304 -4.858 -0.692 1.00 98.31 96 ALA A N 1
ATOM 743 C CA . ALA A 1 96 ? 2.035 -4.444 -1.282 1.00 98.31 96 ALA A CA 1
ATOM 744 C C . ALA A 1 96 ? 0.949 -4.238 -0.219 1.00 98.31 96 ALA A C 1
ATOM 746 O O . ALA A 1 96 ? 0.774 -5.052 0.693 1.00 98.31 96 ALA A O 1
ATOM 747 N N . TYR A 1 97 ? 0.169 -3.169 -0.381 1.00 98.31 97 TYR A N 1
ATOM 748 C CA . TYR A 1 97 ? -1.092 -2.982 0.326 1.00 98.31 97 TYR A CA 1
ATOM 749 C C . TYR A 1 97 ? -2.243 -3.279 -0.622 1.00 98.31 97 TYR A C 1
ATOM 751 O O . TYR A 1 97 ? -2.483 -2.557 -1.591 1.00 98.31 97 TYR A O 1
ATOM 759 N N . CYS A 1 98 ? -2.973 -4.343 -0.318 1.00 97.81 98 CYS A N 1
ATOM 760 C CA . CYS A 1 98 ? -4.127 -4.773 -1.084 1.00 97.81 98 CYS A CA 1
ATOM 761 C C . CYS A 1 98 ? -5.416 -4.367 -0.373 1.00 97.81 98 CYS A C 1
ATOM 763 O O . CYS A 1 98 ? -5.459 -4.240 0.850 1.00 97.81 98 CYS A O 1
ATOM 765 N N . TYR A 1 99 ? -6.474 -4.195 -1.150 1.00 97.25 99 TYR A N 1
ATOM 766 C CA . TYR A 1 99 ? -7.830 -3.947 -0.704 1.00 97.25 99 TYR A CA 1
ATOM 767 C C . TYR A 1 99 ? -8.758 -4.958 -1.364 1.00 97.25 99 TYR A C 1
ATOM 769 O O . TYR A 1 99 ? -8.834 -5.035 -2.591 1.00 97.25 99 TYR A O 1
ATOM 777 N N . ASN A 1 100 ? -9.489 -5.696 -0.540 1.00 94.75 100 ASN A N 1
ATOM 778 C CA . ASN A 1 100 ? -10.582 -6.545 -0.976 1.00 94.75 100 ASN A CA 1
ATOM 779 C C . ASN A 1 100 ? -11.787 -6.269 -0.054 1.00 94.75 100 ASN A C 1
ATOM 781 O O . ASN A 1 100 ? -11.730 -6.637 1.125 1.00 94.75 100 ASN A O 1
ATOM 785 N N . PRO A 1 101 ? -12.865 -5.623 -0.546 1.00 85.31 101 PRO A N 1
ATOM 786 C CA . PRO A 1 101 ? -14.064 -5.371 0.258 1.00 85.31 101 PRO A CA 1
ATOM 787 C C . PRO A 1 101 ? -14.753 -6.681 0.658 1.00 85.31 101 PRO A C 1
ATOM 789 O O . PRO A 1 101 ? -15.298 -6.788 1.753 1.00 85.31 101 PRO A O 1
ATOM 792 N N . ASN A 1 102 ? -14.622 -7.705 -0.184 1.00 81.81 102 ASN A N 1
ATOM 793 C CA . ASN A 1 102 ? -15.130 -9.049 0.046 1.00 81.81 102 ASN A CA 1
ATOM 794 C C . ASN A 1 102 ? -14.135 -9.905 0.846 1.00 81.81 102 ASN A C 1
ATOM 796 O O . ASN A 1 102 ? -14.412 -11.056 1.146 1.00 81.81 102 ASN A O 1
ATOM 800 N N . GLY A 1 103 ? -12.983 -9.359 1.251 1.00 61.78 103 GLY A N 1
ATOM 801 C CA . GLY A 1 103 ? -12.016 -10.062 2.098 1.00 61.78 103 GLY A CA 1
ATOM 802 C C . GLY A 1 103 ? -12.537 -10.330 3.515 1.00 61.78 103 GLY A C 1
ATOM 803 O O . GLY A 1 103 ? -11.987 -11.177 4.215 1.00 61.78 103 GLY A O 1
ATOM 804 N N . PHE A 1 104 ? -13.602 -9.635 3.933 1.00 54.31 104 PHE A N 1
ATOM 805 C CA . PHE A 1 104 ? -14.394 -10.004 5.110 1.00 54.31 104 PHE A CA 1
ATOM 806 C C . PHE A 1 104 ? -15.249 -11.241 4.859 1.00 54.31 104 PHE A C 1
ATOM 808 O O . PHE A 1 104 ? -15.467 -12.009 5.790 1.00 54.31 104 PHE A O 1
ATOM 815 N N . VAL A 1 105 ? -15.655 -11.463 3.606 1.00 50.38 105 VAL A N 1
ATOM 816 C CA . VAL A 1 105 ? -16.431 -12.626 3.186 1.00 50.38 105 VAL A CA 1
ATOM 817 C C . VAL A 1 105 ? -15.591 -13.890 3.217 1.00 50.38 105 VAL A C 1
ATOM 819 O O . VAL A 1 105 ? -16.168 -14.944 3.328 1.00 50.38 105 VAL A O 1
ATOM 822 N N . GLU A 1 106 ? -14.256 -13.854 3.242 1.00 46.53 106 GLU A N 1
ATOM 823 C CA . GLU A 1 106 ? -13.479 -15.081 3.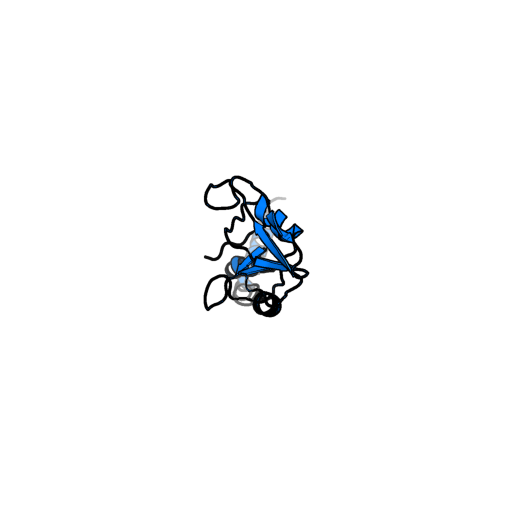505 1.00 46.53 106 GLU A CA 1
ATOM 824 C C . GLU A 1 106 ? -13.423 -15.456 4.991 1.00 46.53 106 GLU A C 1
ATOM 826 O O . GLU A 1 106 ? -13.439 -16.639 5.313 1.00 46.53 106 GLU A O 1
ATOM 831 N N . MET A 1 107 ? -13.429 -14.482 5.911 1.00 46.72 107 MET A N 1
ATOM 832 C CA . MET A 1 107 ? -13.569 -14.789 7.344 1.00 46.72 107 MET A CA 1
ATOM 833 C C . MET A 1 107 ? -15.031 -15.105 7.692 1.00 46.72 107 MET A C 1
ATOM 835 O O . MET A 1 107 ? -15.307 -15.919 8.568 1.00 46.72 107 MET A O 1
ATOM 839 N N . SER A 1 108 ? -15.982 -14.507 6.968 1.00 42.09 108 SER A N 1
ATOM 840 C CA . SER A 1 108 ? -17.395 -14.857 7.056 1.00 42.09 108 SER A CA 1
ATOM 841 C C . SER A 1 108 ? -17.797 -15.990 6.111 1.00 42.09 108 SER A C 1
ATOM 843 O O . SER A 1 108 ? -18.927 -16.421 6.206 1.00 42.09 108 SER A O 1
ATOM 845 N N . CYS A 1 109 ? -16.921 -16.566 5.281 1.00 49.16 109 CYS A N 1
ATOM 846 C CA . CYS A 1 109 ? -17.156 -17.844 4.580 1.00 49.16 109 CYS A CA 1
ATOM 847 C C . CYS A 1 109 ? -16.671 -19.025 5.440 1.00 49.16 109 CYS A C 1
ATOM 849 O O . CYS A 1 109 ? -16.528 -20.148 4.976 1.00 49.16 109 CYS A O 1
ATOM 851 N N . GLN A 1 110 ? -16.478 -18.788 6.740 1.00 47.56 110 GLN A N 1
ATOM 852 C CA . GLN A 1 110 ? -16.796 -19.785 7.762 1.00 47.56 110 GLN A CA 1
ATOM 853 C C . GLN A 1 110 ? -18.155 -19.532 8.439 1.00 47.56 110 GLN A C 1
ATOM 855 O O . GLN A 1 110 ? -18.577 -20.349 9.245 1.00 47.56 110 GLN A O 1
ATOM 860 N N . MET A 1 111 ? -18.869 -18.450 8.097 1.00 48.19 111 MET A N 1
ATOM 861 C CA . MET A 1 111 ? -20.168 -18.094 8.691 1.00 48.19 111 MET A CA 1
ATOM 862 C C . MET A 1 111 ? -21.345 -17.985 7.709 1.00 48.19 111 MET A C 1
ATOM 864 O O . MET A 1 111 ? -22.489 -17.995 8.146 1.00 48.19 111 MET A O 1
ATOM 868 N N . THR A 1 112 ? -21.121 -17.917 6.399 1.00 49.62 112 THR A N 1
ATOM 869 C CA . THR A 1 112 ? -22.177 -17.766 5.393 1.00 49.62 112 THR A CA 1
ATOM 870 C C . THR A 1 112 ? -21.820 -18.541 4.129 1.00 49.62 112 THR A C 1
ATOM 872 O O . THR A 1 112 ? -21.669 -17.977 3.047 1.00 49.62 112 THR A O 1
ATOM 875 N N . SER A 1 113 ? -21.711 -19.864 4.264 1.00 49.28 113 SER A N 1
ATOM 876 C CA . SER A 1 113 ? -22.033 -20.763 3.156 1.00 49.28 113 SER A CA 1
ATOM 877 C C . SER A 1 113 ? -23.557 -20.783 2.987 1.00 49.28 113 SER A C 1
ATOM 879 O O . SER A 1 113 ? -24.259 -21.544 3.650 1.00 49.28 113 SER A O 1
ATOM 881 N N . LEU A 1 114 ? -24.066 -19.958 2.071 1.00 46.62 114 LEU A N 1
ATOM 882 C CA . LEU A 1 114 ? -25.370 -20.143 1.421 1.00 46.62 114 LEU A CA 1
ATOM 883 C C . LEU A 1 114 ? -25.264 -21.143 0.247 1.00 46.62 114 LEU A C 1
ATOM 885 O O . LEU A 1 114 ? -25.870 -20.949 -0.797 1.00 46.62 114 LEU A O 1
ATOM 889 N N . ALA A 1 115 ? -24.501 -22.224 0.408 1.00 49.06 115 ALA A N 1
ATOM 890 C CA . ALA A 1 115 ? -24.594 -23.422 -0.427 1.00 49.06 115 ALA A CA 1
ATOM 891 C C . ALA A 1 115 ? -25.226 -24.534 0.437 1.00 49.06 115 ALA A C 1
ATOM 893 O O . ALA A 1 115 ? -24.537 -25.353 1.034 1.00 49.06 115 ALA A O 1
ATOM 894 N N . GLN A 1 116 ? -26.463 -24.320 0.889 1.00 58.69 116 GLN A N 1
ATOM 895 C CA . GLN A 1 116 ? -27.706 -24.773 0.247 1.00 58.69 116 GLN A CA 1
ATOM 896 C C . GLN A 1 116 ? -27.908 -26.301 0.283 1.00 58.69 116 GLN A C 1
ATOM 898 O O . GLN A 1 116 ? -27.014 -27.080 -0.015 1.00 58.69 116 GLN A O 1
ATOM 903 N N . LEU A 1 117 ? -29.151 -26.684 0.608 1.00 43.16 117 LEU A N 1
ATOM 904 C CA . LEU A 1 117 ? -29.830 -27.986 0.447 1.00 43.16 117 LEU A CA 1
ATOM 905 C C . LEU A 1 117 ? -29.987 -28.925 1.654 1.00 43.16 117 LEU A C 1
ATOM 907 O O . LEU A 1 117 ? -30.977 -29.648 1.667 1.00 43.16 117 LEU A O 1
ATOM 911 N N . LYS A 1 118 ? -29.148 -28.910 2.701 1.00 50.16 118 LYS A N 1
ATOM 912 C CA . LYS A 1 118 ? -29.354 -29.858 3.829 1.00 50.16 118 LYS A CA 1
ATOM 913 C C . LYS A 1 118 ? -30.403 -29.445 4.867 1.00 50.16 118 LYS A C 1
ATOM 915 O O . LYS A 1 118 ? -30.987 -30.317 5.494 1.00 50.16 118 LYS A O 1
ATOM 920 N N . LEU A 1 119 ? -30.663 -28.150 5.059 1.00 48.22 119 LEU A N 1
ATOM 921 C CA . LEU A 1 119 ? -31.595 -27.689 6.105 1.00 48.22 119 LEU A CA 1
ATOM 922 C C . LEU A 1 119 ? -33.039 -27.497 5.630 1.00 48.22 119 LEU A C 1
ATOM 924 O O . LEU A 1 119 ? -33.941 -27.475 6.459 1.00 48.22 119 LEU A O 1
ATOM 928 N N . LEU A 1 120 ? -33.279 -27.388 4.321 1.00 46.53 120 LEU A N 1
ATOM 929 C CA . LEU A 1 120 ? -34.639 -27.226 3.790 1.00 46.53 120 LEU A CA 1
ATOM 930 C C . LEU A 1 120 ? -35.312 -28.546 3.403 1.00 46.53 120 LEU A C 1
ATOM 932 O O . LEU A 1 120 ? -36.438 -28.523 2.921 1.00 46.53 120 LEU A O 1
ATOM 936 N N . ASN A 1 121 ? -34.667 -29.695 3.622 1.00 55.34 121 ASN A N 1
ATOM 937 C CA . ASN A 1 121 ? -35.259 -30.977 3.266 1.00 55.34 121 ASN A CA 1
ATOM 938 C C . ASN A 1 121 ? -35.050 -32.024 4.364 1.00 55.34 121 ASN A C 1
ATOM 940 O O . ASN A 1 121 ? -34.101 -32.798 4.311 1.00 55.34 121 ASN A O 1
ATOM 944 N N . LEU A 1 122 ? -35.931 -31.965 5.375 1.00 49.28 122 LEU A N 1
ATOM 945 C CA . LEU A 1 122 ? -36.546 -33.096 6.107 1.00 49.28 122 LEU A CA 1
ATOM 946 C C . LEU A 1 122 ? -37.127 -32.687 7.481 1.00 49.28 122 LEU A C 1
ATOM 948 O O . LEU A 1 122 ? -37.125 -33.475 8.421 1.00 49.28 122 LEU A O 1
ATOM 952 N N . LYS A 1 123 ? -37.732 -31.499 7.619 1.00 56.62 123 LYS A N 1
ATOM 953 C CA . LYS A 1 123 ? -38.917 -31.432 8.491 1.00 56.62 123 LYS A CA 1
ATOM 954 C C . LYS A 1 123 ? -40.093 -31.852 7.624 1.00 56.62 123 LYS A C 1
ATOM 956 O O . LYS A 1 123 ? -40.512 -31.113 6.740 1.00 56.62 123 LYS A O 1
ATOM 961 N N . SER A 1 124 ? -40.500 -33.108 7.794 1.00 58.16 124 SER A N 1
ATOM 962 C CA . SER A 1 124 ? -41.595 -33.734 7.055 1.00 58.16 124 SER A CA 1
ATOM 963 C C . SER A 1 124 ? -42.793 -32.789 7.019 1.00 58.16 124 SER A C 1
ATOM 965 O O . SER A 1 124 ? -43.165 -32.235 8.050 1.00 58.16 124 SER A O 1
ATOM 967 N N . ILE A 1 125 ? -43.417 -32.619 5.851 1.00 58.19 125 ILE A N 1
ATOM 968 C CA . ILE A 1 125 ? -44.657 -31.839 5.681 1.00 58.19 125 ILE A CA 1
ATOM 969 C C . ILE A 1 125 ? -45.721 -32.248 6.718 1.00 58.19 125 ILE A C 1
ATOM 971 O O . ILE A 1 125 ? -46.513 -31.416 7.152 1.00 58.19 125 ILE A O 1
ATOM 975 N N . LYS A 1 126 ? -45.680 -33.502 7.197 1.00 56.06 126 LYS A N 1
ATOM 976 C CA . LYS A 1 126 ? -46.506 -33.975 8.315 1.00 56.06 126 LYS A CA 1
ATOM 977 C C . LYS A 1 126 ? -46.273 -33.188 9.613 1.00 56.06 126 LYS A C 1
ATOM 979 O O . LYS A 1 126 ? -47.240 -32.854 10.275 1.00 56.06 126 LYS A O 1
ATOM 984 N N . THR A 1 127 ? -45.031 -32.860 9.962 1.00 55.44 127 THR A N 1
ATOM 985 C CA . THR A 1 127 ? -44.680 -32.126 11.191 1.00 55.44 127 THR A CA 1
ATOM 986 C C . THR A 1 127 ? -45.178 -30.683 11.148 1.00 55.44 127 THR A C 1
ATOM 988 O O . THR A 1 127 ? -45.753 -30.205 12.117 1.00 55.44 127 THR A O 1
ATOM 991 N N . VAL A 1 128 ? -45.040 -30.014 9.998 1.00 57.75 128 VAL A N 1
ATOM 992 C CA . VAL A 1 128 ? -45.501 -28.625 9.826 1.00 57.75 128 VAL A CA 1
ATOM 993 C C . VAL A 1 128 ? -47.030 -28.544 9.863 1.00 57.75 128 VAL A C 1
ATOM 995 O O .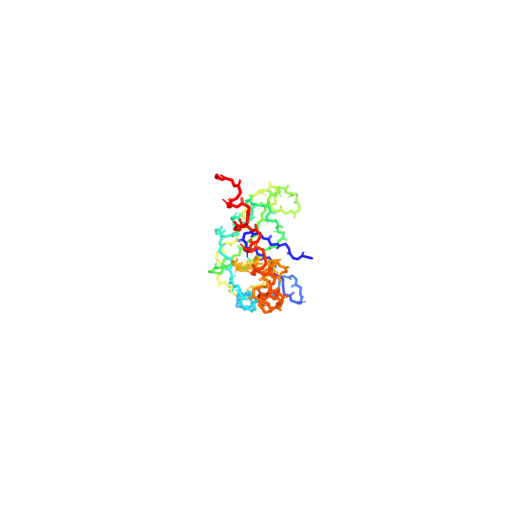 VAL A 1 128 ? -47.592 -27.633 10.462 1.00 57.75 128 VAL A O 1
ATOM 998 N N . LEU A 1 129 ? -47.726 -29.517 9.266 1.00 58.00 129 LEU A N 1
ATOM 999 C CA . LEU A 1 129 ? -49.190 -29.571 9.314 1.00 58.00 129 LEU A CA 1
ATOM 1000 C C . LEU A 1 129 ? -49.727 -29.879 10.721 1.00 58.00 129 LEU A C 1
ATOM 1002 O O . LEU A 1 129 ? -50.793 -29.376 11.068 1.00 58.00 129 LEU A O 1
ATOM 1006 N N . VAL A 1 130 ? -48.993 -30.649 11.533 1.00 60.94 130 VAL A N 1
ATOM 1007 C CA . VAL A 1 130 ? -49.338 -30.908 12.943 1.00 60.94 130 VAL A CA 1
ATOM 1008 C C . VAL A 1 130 ? -49.190 -29.638 13.784 1.00 60.94 130 VAL A C 1
ATOM 1010 O O . VAL A 1 130 ? -50.132 -29.282 14.484 1.00 60.94 130 VAL A O 1
ATOM 1013 N N . GLU A 1 131 ? -48.089 -28.893 13.639 1.00 56.56 131 GLU A N 1
ATOM 1014 C CA . GLU A 1 131 ? -47.897 -27.614 14.348 1.00 56.56 131 GLU A CA 1
ATOM 1015 C C . GLU A 1 131 ? -48.973 -26.577 13.964 1.00 56.56 131 GLU A C 1
ATOM 1017 O O . GLU A 1 131 ? -49.500 -25.870 14.822 1.00 56.56 131 GLU A O 1
ATOM 1022 N N . ILE A 1 132 ? -49.373 -26.518 12.686 1.00 62.31 132 ILE A N 1
ATOM 1023 C CA . ILE A 1 132 ? -50.452 -25.623 12.227 1.00 62.31 132 ILE A CA 1
ATOM 1024 C C . ILE A 1 132 ? -51.825 -26.064 12.771 1.00 62.31 132 ILE A C 1
ATOM 1026 O O . ILE A 1 132 ? -52.668 -25.212 13.070 1.00 62.31 132 ILE A O 1
ATOM 1030 N N . ALA A 1 133 ? -52.073 -27.371 12.903 1.00 58.50 133 ALA A N 1
ATOM 1031 C CA . ALA A 1 133 ? -53.305 -27.902 13.486 1.00 58.50 133 ALA A CA 1
ATOM 1032 C C . ALA A 1 133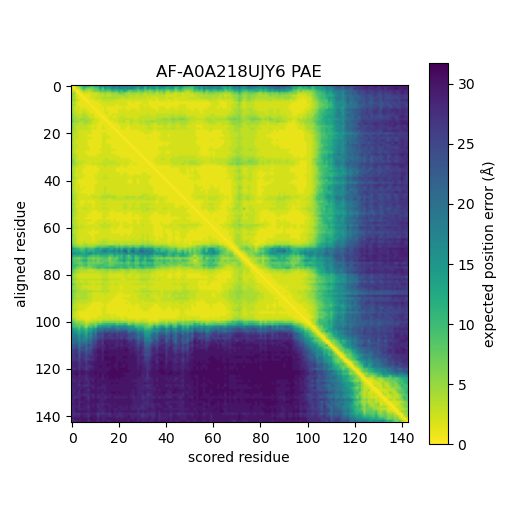 ? -53.399 -27.633 14.999 1.00 58.50 133 ALA A C 1
ATOM 1034 O O . ALA A 1 133 ? -54.458 -27.212 15.468 1.00 58.50 133 ALA A O 1
ATOM 1035 N N . GLU A 1 134 ? -52.301 -27.784 15.745 1.00 62.62 134 GLU A N 1
ATOM 1036 C CA . GLU A 1 134 ? -52.240 -27.447 17.175 1.00 62.62 134 GLU A CA 1
ATOM 1037 C C . GLU A 1 134 ? -52.479 -25.951 17.411 1.00 62.62 134 GLU A C 1
ATOM 1039 O O . GLU A 1 134 ? -53.265 -25.573 18.284 1.00 62.62 134 GLU A O 1
ATOM 1044 N N . PHE A 1 135 ? -51.898 -25.091 16.569 1.00 58.16 135 PHE A N 1
ATOM 1045 C CA . PHE A 1 135 ? -52.091 -23.643 16.666 1.00 58.16 135 PHE A CA 1
ATOM 1046 C C . PHE A 1 135 ? -53.539 -23.219 16.368 1.00 58.16 135 PHE A C 1
ATOM 1048 O O . PHE A 1 135 ? -54.091 -22.346 17.039 1.00 58.16 135 PHE A O 1
ATOM 1055 N N . LYS A 1 136 ? -54.200 -23.871 15.400 1.00 61.69 136 LYS A N 1
ATOM 1056 C CA . LYS A 1 136 ? -55.634 -23.657 15.130 1.00 61.69 136 LYS A CA 1
ATOM 1057 C C . LYS A 1 136 ? -56.520 -24.159 16.272 1.00 61.69 136 LYS A C 1
ATOM 1059 O O . LYS A 1 136 ? -57.501 -23.495 16.603 1.00 61.69 136 LYS A O 1
ATOM 1064 N N . SER A 1 137 ? -56.166 -25.280 16.902 1.00 54.47 137 SER A N 1
ATOM 1065 C CA . 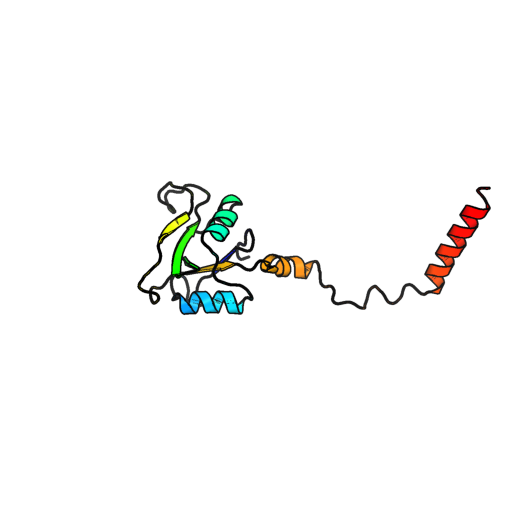SER A 1 137 ? -56.888 -25.792 18.072 1.00 54.47 137 SER A CA 1
ATOM 1066 C C . SER A 1 137 ? -56.809 -24.821 19.254 1.00 54.47 137 SER A C 1
ATOM 1068 O O . SER A 1 137 ? -57.807 -24.618 19.936 1.00 54.47 137 SER A O 1
ATOM 1070 N N . PHE A 1 138 ? -55.666 -24.158 19.455 1.00 55.84 138 PHE A N 1
ATOM 1071 C CA . PHE A 1 138 ? -55.494 -23.142 20.500 1.00 55.84 138 PHE A CA 1
ATOM 1072 C C . PHE A 1 138 ? -56.353 -21.889 20.263 1.00 55.84 138 PHE A C 1
ATOM 1074 O O . PHE A 1 138 ? -56.975 -21.375 21.189 1.00 55.84 138 PHE A O 1
ATOM 1081 N N . MET A 1 139 ? -56.447 -21.428 19.012 1.00 52.31 139 MET A N 1
ATOM 1082 C CA . MET A 1 139 ? -57.242 -20.243 18.652 1.00 52.31 139 MET A CA 1
ATOM 1083 C C . MET A 1 139 ? -58.757 -20.486 18.699 1.00 52.31 139 MET A C 1
ATOM 1085 O O . MET A 1 139 ? -59.517 -19.532 18.812 1.00 52.31 139 MET A O 1
ATOM 1089 N N . THR A 1 140 ? -59.204 -21.743 18.636 1.00 49.78 140 THR A N 1
ATOM 1090 C CA . THR A 1 140 ? -60.637 -22.097 18.682 1.00 49.78 140 THR A CA 1
ATOM 1091 C C . THR A 1 140 ? -61.163 -22.226 20.120 1.00 49.78 140 THR A C 1
ATOM 1093 O O . THR A 1 140 ? -62.366 -22.186 20.335 1.00 49.78 140 THR A O 1
ATOM 1096 N N . VAL A 1 141 ? -60.275 -22.353 21.115 1.00 53.78 141 VAL A N 1
ATOM 1097 C CA . VAL A 1 141 ? -60.624 -22.434 22.551 1.00 53.78 141 VAL A CA 1
ATOM 1098 C C . VAL A 1 141 ? -60.528 -21.061 23.245 1.00 53.78 141 VAL A C 1
ATOM 1100 O O . VAL A 1 141 ? -60.956 -20.904 24.383 1.00 53.78 141 VAL A O 1
ATOM 1103 N N . ALA A 1 142 ? -59.995 -20.046 22.557 1.00 49.66 142 ALA A N 1
ATOM 1104 C CA . ALA A 1 142 ? -59.835 -18.680 23.059 1.00 49.66 142 ALA A CA 1
ATOM 1105 C C . ALA A 1 142 ? -60.967 -17.717 22.623 1.00 49.66 142 ALA A C 1
ATOM 1107 O O . ALA A 1 142 ? -60.742 -16.509 22.531 1.00 49.66 142 ALA A O 1
ATOM 1108 N N . SER A 1 143 ? -62.169 -18.222 22.320 1.00 46.12 143 SER A N 1
ATOM 1109 C CA . SER A 1 143 ? -63.367 -17.426 21.986 1.00 46.12 143 SER A CA 1
ATOM 1110 C C . SER A 1 143 ? -64.606 -17.960 22.688 1.00 46.12 143 SER A C 1
ATOM 1112 O O . SER A 1 143 ? -64.737 -19.200 22.763 1.00 46.12 143 SER A O 1
#

Sequence (143 aa):
MRKRAAGVYHREARSGKYRLTFAEARAVCEYEGGRLATLQQLEAARKIGFHVCAAGWMAKGRVGYPIVKAGANCGFGKTGIVDYGIRLNRSERWDAYCYNPNGFVEMSCQMTSLAQLKLLNLKSIKTVLVEIAEFKSFMTVAS

Organism: NCBI:txid40157

pLDDT: mean 81.65, std 19.72, range [42.09, 98.69]

Mean predicted aligned error: 12.78 Å